Protein AF-A0A4R1I5G1-F1 (afdb_monomer)

Secondary structure (DSSP, 8-state):
-----------------S-------S----S---HHHHHHHHHHHHHT--HHHHHHHHHHTTTT-TT-

Organism: Ancylobacter aquaticus (NCBI:txid100)

Mean predicted aligned error: 16.78 Å

Foldseek 3Di:
DDDDDDDDDPDDDDDDPDDDPPPPPPPPPPPDDQQLLVQLVVCCVVVVHDSVVSSVVSVVVVHSVPPD

Structure (mmCIF, N/CA/C/O backbone):
data_AF-A0A4R1I5G1-F1
#
_entry.id   AF-A0A4R1I5G1-F1
#
loop_
_atom_site.group_PDB
_atom_site.id
_atom_site.type_symbol
_atom_site.label_atom_id
_atom_site.label_alt_id
_atom_site.label_comp_id
_atom_site.label_asym_id
_atom_site.label_entity_id
_atom_site.label_seq_id
_atom_site.pdbx_PDB_ins_code
_atom_site.Cartn_x
_atom_site.Cartn_y
_atom_site.Cartn_z
_atom_site.occupancy
_atom_site.B_iso_or_equiv
_atom_site.auth_seq_id
_atom_site.auth_comp_id
_atom_site.auth_asym_id
_atom_site.auth_atom_id
_atom_site.pdbx_PDB_model_num
ATOM 1 N N . MET A 1 1 ? 17.301 14.505 45.283 1.00 38.03 1 MET A N 1
ATOM 2 C CA . MET A 1 1 ? 18.166 15.077 44.230 1.00 38.03 1 MET A CA 1
ATOM 3 C C . MET A 1 1 ? 17.273 15.882 43.306 1.00 38.03 1 MET A C 1
ATOM 5 O O . MET A 1 1 ? 16.525 15.291 42.542 1.00 38.03 1 MET A O 1
ATOM 9 N N . SER A 1 2 ? 17.286 17.205 43.456 1.00 44.44 2 SER A N 1
ATOM 10 C CA . SER A 1 2 ? 16.440 18.141 42.710 1.00 44.44 2 SER A CA 1
ATOM 11 C C . SER A 1 2 ? 17.350 19.179 42.077 1.00 44.44 2 SER A C 1
ATOM 13 O O . SER A 1 2 ? 18.040 19.877 42.810 1.00 44.44 2 SER A O 1
ATOM 15 N N . PHE A 1 3 ? 17.353 19.291 40.750 1.00 49.75 3 PHE A N 1
ATOM 16 C CA . PHE A 1 3 ? 18.041 20.380 40.056 1.00 49.75 3 PHE A CA 1
ATOM 17 C C . PHE A 1 3 ? 17.272 20.758 38.795 1.00 49.75 3 PHE A C 1
ATOM 19 O O . PHE A 1 3 ? 17.572 20.264 37.715 1.00 49.75 3 PHE A O 1
ATOM 26 N N . ILE A 1 4 ? 16.294 21.653 38.921 1.00 55.19 4 ILE A N 1
ATOM 27 C CA . ILE A 1 4 ? 15.935 22.534 37.808 1.00 55.19 4 ILE A CA 1
ATOM 28 C C . ILE A 1 4 ? 15.730 23.920 38.389 1.00 55.19 4 ILE A C 1
ATOM 30 O O . ILE A 1 4 ? 14.633 24.287 38.797 1.00 55.19 4 ILE A O 1
ATOM 34 N N . SER A 1 5 ? 16.812 24.687 38.397 1.00 49.84 5 SER A N 1
ATOM 35 C CA . SER A 1 5 ? 16.722 26.132 38.479 1.00 49.84 5 SER A CA 1
ATOM 36 C C . SER A 1 5 ? 17.811 26.724 37.594 1.00 49.84 5 SER A C 1
ATOM 38 O O . SER A 1 5 ? 18.976 26.362 37.731 1.00 49.84 5 SER A O 1
ATOM 40 N N . HIS A 1 6 ? 17.404 27.707 36.791 1.00 47.59 6 HIS A N 1
ATOM 41 C CA . HIS A 1 6 ? 18.220 28.686 36.067 1.00 47.59 6 HIS A CA 1
ATOM 42 C C . HIS A 1 6 ? 18.688 28.299 34.663 1.00 47.59 6 HIS A C 1
ATOM 44 O O . HIS A 1 6 ? 19.736 27.699 34.475 1.00 47.59 6 HIS A O 1
ATOM 50 N N . ALA A 1 7 ? 17.980 28.838 33.670 1.00 48.69 7 ALA A N 1
ATOM 51 C CA . ALA A 1 7 ? 18.620 29.756 32.728 1.00 48.69 7 ALA A CA 1
ATOM 52 C C . ALA A 1 7 ? 17.551 30.611 32.032 1.00 48.69 7 ALA A C 1
ATOM 54 O O . ALA A 1 7 ? 17.123 30.339 30.914 1.00 48.69 7 ALA A O 1
ATOM 55 N N . ARG A 1 8 ? 17.109 31.669 32.717 1.00 49.12 8 ARG A N 1
ATOM 56 C CA . ARG A 1 8 ? 16.474 32.821 32.076 1.00 49.12 8 ARG A CA 1
ATOM 57 C C . ARG A 1 8 ? 17.597 33.816 31.780 1.00 49.12 8 ARG A C 1
ATOM 59 O O . ARG A 1 8 ? 17.994 34.548 32.673 1.00 49.12 8 ARG A O 1
ATOM 66 N N . SER A 1 9 ? 18.104 33.808 30.550 1.00 45.31 9 SER A N 1
ATOM 67 C CA . SER A 1 9 ? 18.912 34.900 29.994 1.00 45.31 9 SER A CA 1
ATOM 68 C C . SER A 1 9 ? 18.495 35.121 28.540 1.00 45.31 9 SER A C 1
ATOM 70 O O . SER A 1 9 ? 18.875 34.330 27.677 1.00 45.31 9 SER A O 1
ATOM 72 N N . PRO A 1 10 ? 17.694 36.158 28.244 1.00 51.31 10 PRO A N 1
ATOM 73 C CA . PRO A 1 10 ? 17.464 36.607 26.883 1.00 51.31 10 PRO A CA 1
ATOM 74 C C . PRO A 1 10 ? 18.636 37.516 26.497 1.00 51.31 10 PRO A C 1
ATOM 76 O O . PRO A 1 10 ? 18.851 38.540 27.138 1.00 51.31 10 PRO A O 1
ATOM 79 N N . GLY A 1 11 ? 19.414 37.148 25.481 1.00 49.66 11 GLY A N 1
ATOM 80 C CA . GLY A 1 11 ? 20.415 38.068 24.924 1.00 49.66 11 GLY A CA 1
ATOM 81 C C . GLY A 1 11 ? 21.837 37.539 24.796 1.00 49.66 11 GLY A C 1
ATOM 82 O O . GLY A 1 11 ? 22.781 38.289 25.021 1.00 49.66 11 GLY A O 1
ATOM 83 N N . LYS A 1 12 ? 22.028 36.281 24.392 1.00 42.22 12 LYS A N 1
ATOM 84 C CA . LYS A 1 12 ? 23.310 35.896 23.799 1.00 42.22 12 LYS A CA 1
ATOM 85 C C . LYS A 1 12 ? 23.075 35.120 22.519 1.00 42.22 12 LYS A C 1
ATOM 87 O O . LYS A 1 12 ? 22.733 33.943 22.528 1.00 42.22 12 LYS A O 1
ATOM 92 N N . GLU A 1 13 ? 23.203 35.867 21.433 1.00 51.62 13 GLU A N 1
ATOM 93 C CA . GLU A 1 13 ? 23.464 35.384 20.090 1.00 51.62 13 GLU A CA 1
ATOM 94 C C . GLU A 1 13 ? 24.524 34.277 20.163 1.00 51.62 13 GLU A C 1
ATOM 96 O O . GLU A 1 13 ? 25.670 34.510 20.548 1.00 51.62 13 GLU A O 1
ATOM 101 N N . VAL A 1 14 ? 24.124 33.052 19.843 1.00 50.62 14 VAL A N 1
ATOM 102 C CA . VAL A 1 14 ? 25.056 31.992 19.481 1.00 50.62 14 VAL A CA 1
ATOM 103 C C . VAL A 1 14 ? 24.669 31.622 18.063 1.00 50.62 14 VAL A C 1
ATOM 105 O O . VAL A 1 14 ? 23.781 30.804 17.843 1.00 50.62 14 VAL A O 1
ATOM 108 N N . GLN A 1 15 ? 25.286 32.302 17.100 1.00 50.69 15 GLN A N 1
ATOM 109 C CA . GLN A 1 15 ? 25.426 31.772 15.754 1.00 50.69 15 GLN A CA 1
ATOM 110 C C . GLN A 1 15 ? 26.689 30.904 15.742 1.00 50.69 15 GLN A C 1
ATOM 112 O O . GLN A 1 15 ? 27.790 31.452 15.789 1.00 50.69 15 GLN A O 1
ATOM 117 N N . PRO A 1 16 ? 26.586 29.570 15.646 1.00 52.62 16 PRO A N 1
ATOM 118 C CA . PRO A 1 16 ? 27.609 28.777 15.013 1.00 52.62 16 PRO A CA 1
ATOM 119 C C . PRO A 1 16 ? 27.174 28.585 13.560 1.00 52.62 16 PRO A C 1
ATOM 121 O O . PRO A 1 16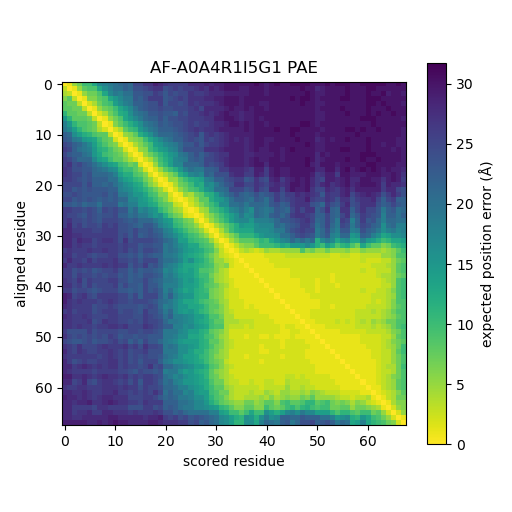 ? 26.341 27.745 13.219 1.00 52.62 16 PRO A O 1
ATOM 124 N N . THR A 1 17 ? 27.733 29.430 12.703 1.00 49.69 17 THR A N 1
ATOM 125 C CA . THR A 1 17 ? 27.952 29.140 11.290 1.00 49.69 17 THR A CA 1
ATOM 126 C C . THR A 1 17 ? 28.439 27.699 11.107 1.00 49.69 17 THR A C 1
ATOM 128 O O . THR A 1 17 ? 29.201 27.188 11.923 1.00 49.69 17 THR A O 1
ATOM 131 N N . SER A 1 18 ? 28.049 27.089 9.982 1.00 52.28 18 SER A N 1
ATOM 132 C CA . SER A 1 18 ? 28.504 25.774 9.495 1.00 52.28 18 SER A CA 1
ATOM 133 C C . SER A 1 18 ? 27.677 24.546 9.919 1.00 52.28 18 SER A C 1
ATOM 135 O O . SER A 1 18 ? 28.210 23.527 10.349 1.00 52.28 18 SER A O 1
ATOM 137 N N . GLY A 1 19 ? 26.362 24.609 9.690 1.00 56.38 19 GLY A N 1
ATOM 138 C CA . GLY A 1 19 ? 25.708 23.673 8.759 1.00 56.38 19 GLY A CA 1
ATOM 139 C C . GLY A 1 19 ? 25.737 22.169 9.055 1.00 56.38 19 GLY A C 1
ATOM 140 O O . GLY A 1 19 ? 25.689 21.386 8.111 1.00 56.38 19 GLY A O 1
ATOM 141 N N . LEU A 1 20 ? 25.777 21.734 10.313 1.00 60.59 20 LEU A N 1
ATOM 142 C CA . LEU A 1 20 ? 25.295 20.388 10.636 1.00 60.59 20 LEU A CA 1
ATOM 143 C C . LEU A 1 20 ? 23.764 20.427 10.566 1.00 60.59 20 LEU A C 1
ATOM 145 O O . LEU A 1 20 ? 23.181 21.331 11.174 1.00 60.59 20 LEU A O 1
ATOM 149 N N . PRO A 1 21 ? 23.089 19.518 9.834 1.00 55.91 21 PRO A N 1
ATOM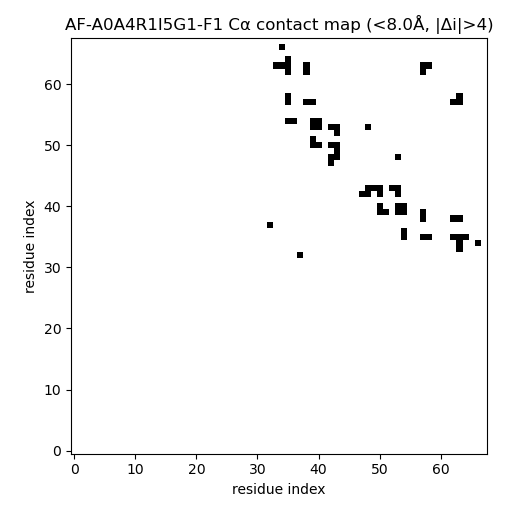 150 C CA . PRO A 1 21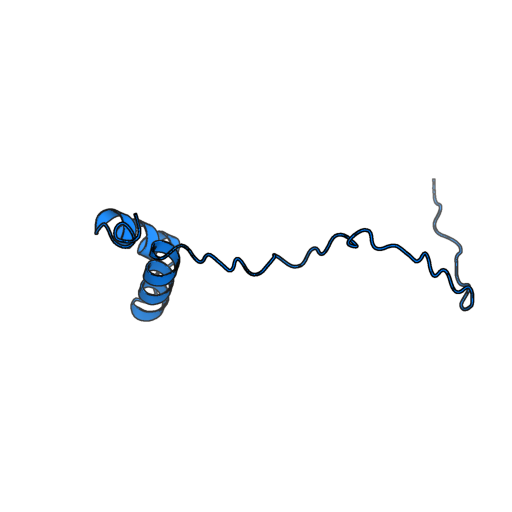 ? 21.639 19.498 9.848 1.00 55.91 21 PRO A CA 1
ATOM 151 C C . PRO A 1 21 ? 21.223 19.232 11.291 1.00 55.91 21 PRO A C 1
ATOM 153 O O . PRO A 1 21 ? 21.453 18.146 11.827 1.00 55.91 21 PRO A O 1
ATOM 156 N N . LEU A 1 22 ? 20.654 20.260 11.929 1.00 62.06 22 LEU A N 1
ATOM 157 C CA . LEU A 1 22 ? 19.803 20.097 13.097 1.00 62.06 22 LEU A CA 1
ATOM 158 C C . LEU A 1 22 ? 18.889 18.938 12.744 1.00 62.06 22 LEU A C 1
ATOM 160 O O . LEU A 1 22 ? 18.174 19.039 11.750 1.00 62.06 22 LEU A O 1
ATOM 164 N N . PHE A 1 23 ? 19.027 17.831 13.469 1.00 57.31 23 PHE A N 1
ATOM 165 C CA . PHE A 1 23 ? 18.277 16.607 13.243 1.00 57.31 23 PHE A CA 1
ATOM 166 C C . PHE A 1 23 ? 16.814 16.963 12.952 1.00 57.31 23 PHE A C 1
ATOM 168 O O . PHE A 1 23 ? 16.070 17.367 13.849 1.00 57.31 23 PHE A O 1
ATOM 175 N N . ASP A 1 24 ? 16.438 16.907 11.673 1.00 61.12 24 ASP A N 1
ATOM 176 C CA . ASP A 1 24 ? 15.110 17.295 11.229 1.00 61.12 24 ASP A CA 1
ATOM 177 C C . ASP A 1 24 ? 14.238 16.068 11.477 1.00 61.12 24 ASP A C 1
ATOM 179 O O . ASP A 1 24 ? 14.238 15.107 10.713 1.00 61.12 24 ASP A O 1
ATOM 183 N N . TRP A 1 25 ? 13.555 16.054 12.622 1.00 59.59 25 TRP A N 1
ATOM 184 C CA . TRP A 1 25 ? 12.629 14.980 13.001 1.00 59.59 25 TRP A CA 1
ATOM 185 C C . TRP A 1 25 ? 11.439 14.883 12.039 1.00 59.59 25 TRP A C 1
ATOM 187 O O . TRP A 1 25 ? 10.641 13.946 12.126 1.00 59.59 25 TRP A O 1
ATOM 197 N N . ARG A 1 26 ? 11.286 15.860 11.133 1.00 60.22 26 ARG A N 1
ATOM 198 C CA . ARG A 1 26 ? 10.307 15.789 10.061 1.00 60.22 26 ARG A CA 1
ATOM 199 C C . ARG A 1 26 ? 10.624 14.571 9.205 1.00 60.22 26 ARG A C 1
ATOM 201 O O . ARG A 1 26 ? 11.710 14.506 8.636 1.00 60.22 26 ARG A O 1
ATOM 208 N N . PRO A 1 27 ? 9.685 13.622 9.055 1.00 54.78 27 PRO A N 1
ATOM 209 C CA . PRO A 1 27 ? 9.895 12.521 8.140 1.00 54.78 27 PRO A CA 1
ATOM 210 C C . PRO A 1 27 ? 10.091 13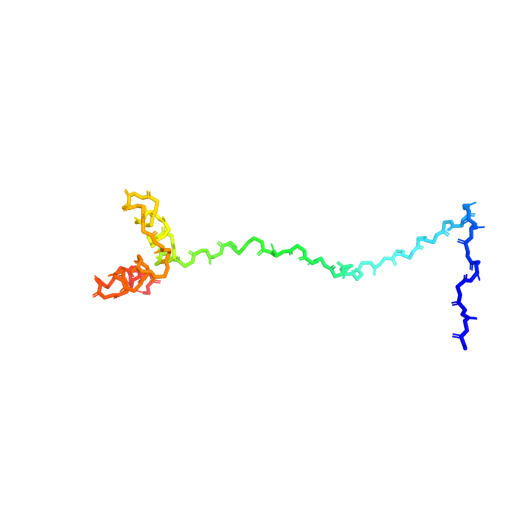.131 6.758 1.00 54.78 27 PRO A C 1
ATOM 212 O O . PRO A 1 27 ? 9.166 13.744 6.214 1.00 54.78 27 PRO A O 1
ATOM 215 N N . SER A 1 28 ? 11.309 13.004 6.225 1.00 59.75 28 SER A N 1
ATOM 216 C CA . SER A 1 28 ? 11.640 13.301 4.839 1.00 59.75 28 SER A CA 1
ATOM 217 C C . SER A 1 28 ? 10.515 12.721 4.005 1.00 59.75 28 SER A C 1
ATOM 219 O O . SER A 1 28 ? 10.308 11.508 4.002 1.00 59.75 28 SER A O 1
ATOM 221 N N . ARG A 1 29 ? 9.699 13.594 3.408 1.00 56.56 29 ARG A N 1
ATOM 222 C CA . ARG A 1 29 ? 8.529 13.201 2.626 1.00 56.56 29 ARG A CA 1
ATOM 223 C C . ARG A 1 29 ? 9.073 12.300 1.525 1.00 56.56 29 ARG A C 1
ATOM 225 O O . ARG A 1 29 ? 9.713 12.806 0.611 1.00 56.56 29 ARG A O 1
ATOM 232 N N . ALA A 1 30 ? 8.952 10.983 1.692 1.00 57.41 30 ALA A N 1
ATOM 233 C CA . ALA A 1 30 ? 9.650 10.027 0.848 1.00 57.41 30 ALA A CA 1
ATOM 234 C C . ALA A 1 30 ? 9.207 10.262 -0.599 1.00 57.41 30 ALA A C 1
ATOM 236 O O . ALA A 1 30 ? 8.076 9.954 -0.969 1.00 57.41 30 ALA A O 1
ATOM 237 N N . LEU A 1 31 ? 10.092 10.870 -1.394 1.00 58.09 31 LEU A N 1
AT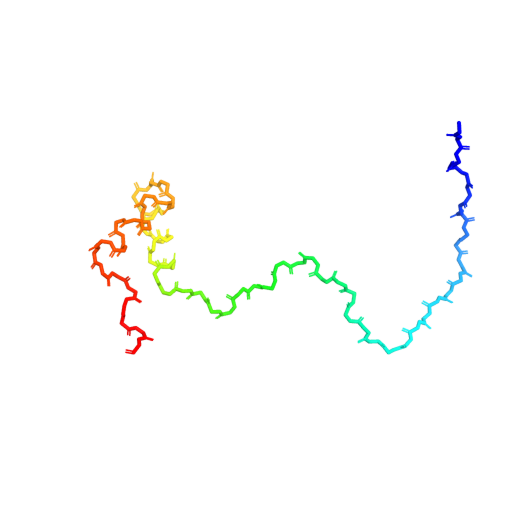OM 238 C CA . LEU A 1 31 ? 9.856 11.219 -2.798 1.00 58.09 31 LEU A CA 1
ATOM 239 C C . LEU A 1 31 ? 9.745 9.973 -3.693 1.00 58.09 31 LEU A C 1
ATOM 241 O O . LEU A 1 31 ? 9.358 10.083 -4.849 1.00 58.09 31 LEU A O 1
ATOM 245 N N . TYR A 1 32 ? 9.995 8.789 -3.132 1.00 56.66 32 TYR A N 1
ATOM 246 C CA . TYR A 1 32 ? 9.760 7.491 -3.749 1.00 56.66 32 TYR A CA 1
ATOM 247 C C . TYR A 1 32 ? 8.607 6.792 -3.030 1.00 56.66 32 TYR A C 1
ATOM 249 O O . TYR A 1 32 ? 8.795 5.912 -2.190 1.00 56.66 32 TYR A O 1
ATOM 257 N N . ALA A 1 33 ? 7.381 7.223 -3.325 1.00 70.50 33 ALA A N 1
ATOM 258 C CA . ALA A 1 33 ? 6.207 6.476 -2.906 1.00 70.50 33 ALA A CA 1
ATOM 259 C C . ALA A 1 33 ? 6.166 5.175 -3.717 1.00 70.50 33 ALA A C 1
ATOM 261 O O . ALA A 1 33 ? 5.945 5.211 -4.925 1.00 70.50 33 ALA A O 1
ATOM 262 N N . ASN A 1 34 ? 6.400 4.037 -3.056 1.00 83.94 34 ASN A N 1
ATOM 263 C CA . ASN A 1 34 ? 6.252 2.720 -3.672 1.00 83.94 34 ASN A CA 1
ATOM 264 C C . ASN A 1 34 ? 4.888 2.659 -4.401 1.00 83.94 34 ASN A C 1
ATOM 266 O O . ASN A 1 34 ? 3.862 2.925 -3.759 1.00 83.94 34 ASN A O 1
ATOM 270 N N . PRO A 1 35 ? 4.851 2.342 -5.711 1.00 85.00 35 PRO A N 1
ATOM 271 C CA . PRO A 1 35 ? 3.619 2.349 -6.499 1.00 85.00 35 PRO A CA 1
ATOM 272 C C . PRO A 1 35 ? 2.532 1.463 -5.882 1.00 85.00 35 PRO A C 1
ATOM 274 O O . PRO A 1 35 ? 1.359 1.841 -5.873 1.00 85.00 35 PRO A O 1
A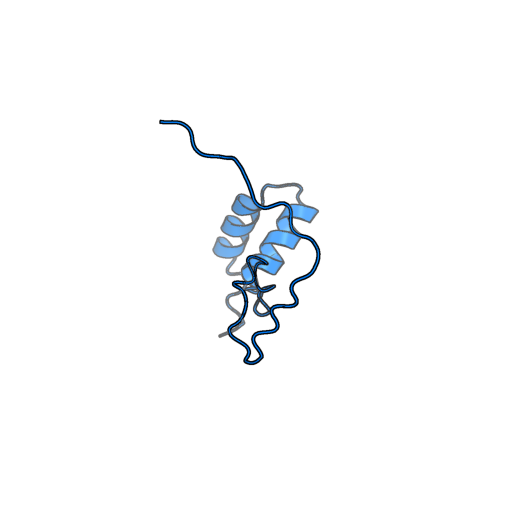TOM 277 N N . LEU A 1 36 ? 2.919 0.342 -5.270 1.00 89.12 36 LEU A N 1
ATOM 278 C CA . LEU A 1 36 ? 2.013 -0.534 -4.535 1.00 89.12 36 LEU A CA 1
ATOM 279 C C . LEU A 1 36 ? 1.343 0.193 -3.356 1.00 89.12 36 LEU A C 1
ATOM 281 O O . LEU A 1 36 ? 0.127 0.118 -3.205 1.00 89.12 36 LEU A O 1
ATOM 285 N N . HIS A 1 37 ? 2.092 0.961 -2.558 1.00 89.44 37 HIS A N 1
ATOM 286 C CA . HIS A 1 37 ? 1.523 1.732 -1.445 1.00 89.44 37 HIS A CA 1
ATOM 287 C C . HIS A 1 37 ? 0.562 2.827 -1.926 1.00 89.44 37 HIS A C 1
ATOM 289 O O . HIS A 1 37 ? -0.439 3.101 -1.263 1.00 89.44 37 HIS A O 1
ATOM 295 N N . VAL A 1 38 ? 0.828 3.442 -3.082 1.00 89.19 38 VAL A N 1
ATOM 296 C CA . VAL A 1 38 ? -0.082 4.434 -3.680 1.00 89.19 38 VAL A CA 1
ATOM 297 C C . VAL A 1 38 ? -1.402 3.778 -4.081 1.00 89.19 38 VAL A C 1
ATOM 299 O O . VAL A 1 38 ? -2.475 4.308 -3.784 1.00 89.19 38 VAL A O 1
ATOM 302 N N . ILE A 1 39 ? -1.332 2.611 -4.721 1.00 90.50 39 ILE A N 1
ATOM 303 C CA . ILE A 1 39 ? -2.504 1.837 -5.136 1.00 90.50 39 ILE A CA 1
ATOM 304 C C . ILE A 1 39 ? -3.291 1.358 -3.913 1.00 90.50 39 ILE A C 1
ATOM 306 O O . ILE A 1 39 ? -4.498 1.588 -3.838 1.00 90.50 39 ILE A O 1
ATOM 310 N N . ALA A 1 40 ? -2.611 0.784 -2.920 1.00 92.50 40 ALA A N 1
ATOM 311 C CA . ALA A 1 40 ? -3.219 0.331 -1.674 1.00 92.50 40 ALA A CA 1
ATOM 312 C C . ALA A 1 40 ? -3.932 1.474 -0.937 1.00 92.50 40 ALA A C 1
ATOM 314 O O . ALA A 1 40 ? -5.044 1.296 -0.446 1.00 92.50 40 ALA A O 1
ATOM 315 N N . ARG A 1 41 ? -3.352 2.681 -0.920 1.00 92.50 41 ARG A N 1
ATOM 316 C CA . ARG A 1 41 ? -3.979 3.855 -0.298 1.00 92.50 41 ARG A CA 1
ATOM 317 C C . ARG A 1 41 ? -5.264 4.269 -1.014 1.00 92.50 41 ARG A C 1
ATOM 319 O O . ARG A 1 41 ? -6.280 4.485 -0.362 1.00 92.50 41 ARG A O 1
ATOM 326 N N . ARG A 1 42 ? -5.246 4.301 -2.351 1.00 92.12 42 ARG A N 1
ATOM 327 C CA . ARG A 1 42 ? -6.443 4.588 -3.161 1.00 92.12 42 ARG A CA 1
ATOM 328 C C . ARG A 1 42 ? -7.534 3.534 -2.965 1.00 92.12 42 ARG A C 1
ATOM 330 O O . ARG A 1 42 ? -8.709 3.884 -2.901 1.00 92.12 42 ARG A O 1
ATOM 337 N N . LEU A 1 43 ? -7.161 2.257 -2.874 1.00 92.31 43 LEU A N 1
ATOM 338 C CA . LEU A 1 43 ? -8.094 1.158 -2.614 1.00 92.31 43 LEU A CA 1
ATOM 339 C C . LEU A 1 43 ? -8.707 1.259 -1.214 1.00 92.31 43 LEU A C 1
ATOM 341 O O . LEU A 1 43 ? -9.920 1.139 -1.076 1.00 92.31 43 LEU A O 1
ATOM 345 N N . ALA A 1 44 ? -7.895 1.553 -0.199 1.00 95.25 44 ALA A N 1
ATOM 346 C CA . ALA A 1 44 ? -8.358 1.752 1.171 1.00 95.25 44 ALA A CA 1
ATOM 347 C C . ALA A 1 44 ? -9.405 2.874 1.262 1.00 95.25 44 ALA A C 1
ATOM 349 O O . ALA A 1 44 ? -10.470 2.683 1.846 1.00 95.25 44 ALA A O 1
ATOM 350 N N . GLU A 1 45 ? -9.142 4.016 0.619 1.00 94.56 45 GLU A N 1
ATOM 351 C CA . GLU A 1 45 ? -10.059 5.162 0.587 1.00 94.56 45 GLU A CA 1
ATOM 352 C C . GLU A 1 45 ? -11.357 4.851 -0.174 1.00 94.56 45 GLU A C 1
ATOM 354 O O . GLU A 1 45 ? -12.446 5.168 0.306 1.00 94.56 45 GLU A O 1
ATOM 359 N N . ARG A 1 46 ? -11.264 4.192 -1.337 1.00 96.06 46 ARG A N 1
ATOM 360 C CA . ARG A 1 46 ? -12.434 3.845 -2.163 1.00 96.06 46 ARG A CA 1
ATOM 361 C C . ARG A 1 46 ? -13.324 2.790 -1.517 1.00 96.06 46 ARG A C 1
ATOM 363 O O . ARG A 1 46 ? -14.543 2.927 -1.542 1.00 96.06 46 ARG A O 1
ATOM 370 N N . CYS A 1 47 ? -12.725 1.749 -0.951 1.00 93.88 47 CYS A N 1
ATOM 371 C CA . CYS A 1 47 ? -13.449 0.623 -0.364 1.00 93.88 47 CYS A CA 1
ATOM 372 C C . CYS A 1 47 ? -13.771 0.829 1.124 1.00 93.88 47 CYS A C 1
ATOM 374 O O . CYS A 1 47 ? -14.448 -0.010 1.709 1.00 93.88 47 CYS A O 1
ATOM 376 N N . ARG A 1 48 ? -13.304 1.928 1.740 1.00 96.12 48 ARG A N 1
ATOM 377 C CA . ARG A 1 48 ? -13.405 2.199 3.187 1.00 96.12 48 ARG A CA 1
ATOM 378 C C . ARG A 1 48 ? -12.890 1.039 4.045 1.00 96.12 48 ARG A C 1
ATOM 380 O O . ARG A 1 48 ? -13.462 0.717 5.083 1.00 96.12 48 ARG A O 1
ATOM 387 N N . VAL A 1 49 ? -11.798 0.420 3.603 1.00 95.12 49 VAL A N 1
ATOM 388 C CA . VAL A 1 49 ? -11.125 -0.670 4.320 1.00 95.12 49 VAL A CA 1
ATOM 389 C C . VAL A 1 49 ? -9.808 -0.182 4.920 1.00 95.12 49 VAL A C 1
ATOM 391 O O . VAL A 1 49 ? -9.217 0.776 4.414 1.00 95.12 49 VAL A O 1
ATOM 394 N N . PRO A 1 50 ? -9.302 -0.831 5.980 1.00 96.06 50 PRO A N 1
ATOM 395 C CA . PRO A 1 50 ? -7.988 -0.512 6.516 1.00 96.06 50 PRO A CA 1
ATOM 396 C C . PRO A 1 50 ? -6.880 -0.662 5.464 1.00 96.06 50 PRO A C 1
ATOM 398 O O . PRO A 1 50 ? -6.898 -1.583 4.646 1.00 96.06 50 PRO A O 1
ATOM 401 N N . PHE A 1 51 ? -5.868 0.207 5.530 1.00 91.44 51 PHE A N 1
ATOM 402 C CA . PHE A 1 51 ? -4.756 0.222 4.572 1.00 91.44 51 PHE A CA 1
ATOM 403 C C . PHE A 1 51 ? -4.039 -1.127 4.440 1.00 91.44 51 PHE A C 1
ATOM 405 O O . PHE A 1 51 ? -3.737 -1.542 3.329 1.00 91.44 51 PHE A O 1
ATOM 412 N N . HIS A 1 52 ? -3.807 -1.836 5.548 1.00 92.19 52 HIS A N 1
ATOM 413 C CA . HIS A 1 52 ? -3.131 -3.137 5.529 1.00 92.19 52 HIS A CA 1
ATOM 414 C C . HIS A 1 52 ? -3.930 -4.212 4.771 1.00 92.19 52 HIS A C 1
ATOM 416 O O . HIS A 1 52 ? -3.335 -5.050 4.103 1.00 92.19 52 HIS A O 1
ATOM 422 N N . VAL A 1 53 ? -5.268 -4.156 4.815 1.00 92.31 53 VAL A N 1
ATOM 423 C CA . VAL A 1 53 ? -6.145 -5.057 4.049 1.00 92.31 5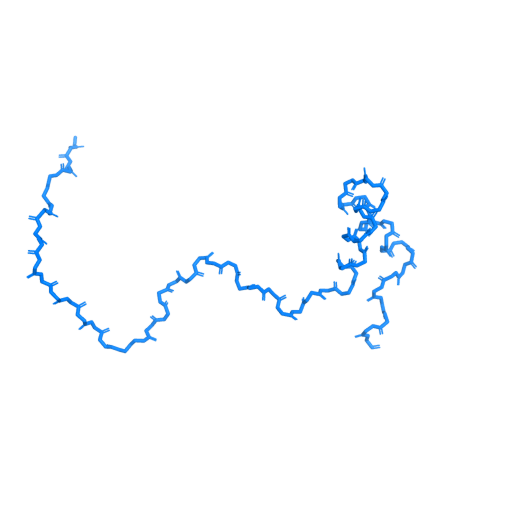3 VAL A CA 1
ATOM 424 C C . VAL A 1 53 ? -6.038 -4.745 2.559 1.00 92.31 53 VAL A C 1
ATOM 426 O O . VAL A 1 53 ? -5.830 -5.639 1.743 1.00 92.31 53 VAL A O 1
ATOM 429 N N . ALA A 1 54 ? -6.116 -3.462 2.200 1.00 93.88 54 ALA A N 1
ATOM 430 C CA . ALA A 1 54 ? -5.954 -3.025 0.817 1.00 93.88 54 ALA A CA 1
ATOM 431 C C . ALA A 1 54 ? -4.557 -3.347 0.262 1.00 93.88 54 ALA A C 1
ATOM 433 O O . ALA A 1 54 ? -4.435 -3.698 -0.909 1.00 93.88 54 ALA A O 1
ATOM 434 N N . LEU A 1 55 ? -3.518 -3.254 1.096 1.00 92.81 55 LEU A N 1
ATOM 435 C CA . LEU A 1 55 ? -2.144 -3.591 0.736 1.00 92.81 55 LEU A CA 1
ATOM 436 C C . LEU A 1 55 ? -1.993 -5.084 0.443 1.00 92.81 55 LEU A C 1
ATOM 438 O O . LEU A 1 55 ? -1.519 -5.427 -0.634 1.00 92.81 55 LEU A O 1
ATOM 442 N N . ALA A 1 56 ? -2.472 -5.954 1.336 1.00 92.69 56 ALA A N 1
ATOM 443 C CA . ALA A 1 56 ? -2.413 -7.402 1.141 1.00 92.69 56 ALA A CA 1
ATOM 444 C C . ALA A 1 56 ? -3.133 -7.839 -0.147 1.00 92.69 56 ALA A C 1
ATOM 446 O O . ALA A 1 56 ? -2.614 -8.642 -0.919 1.00 92.69 56 ALA A O 1
ATOM 447 N N . HIS A 1 57 ? -4.306 -7.265 -0.428 1.00 92.62 57 HIS A N 1
ATOM 448 C CA . HIS A 1 57 ? -5.023 -7.553 -1.670 1.00 92.62 57 HIS A CA 1
ATOM 449 C C . HIS A 1 57 ? -4.324 -6.987 -2.910 1.00 92.62 57 HIS A C 1
ATOM 451 O O . HIS A 1 57 ? -4.303 -7.648 -3.946 1.00 92.62 57 HIS A O 1
ATOM 457 N N . ALA A 1 58 ? -3.731 -5.794 -2.825 1.00 90.19 58 ALA A N 1
ATOM 458 C CA . ALA A 1 58 ? -2.963 -5.224 -3.927 1.00 90.19 58 ALA A CA 1
ATOM 459 C C . ALA A 1 58 ? -1.704 -6.058 -4.235 1.00 90.19 58 ALA A C 1
ATOM 461 O O . ALA A 1 58 ? -1.401 -6.290 -5.404 1.00 90.19 58 ALA A O 1
ATOM 462 N N . GLU A 1 59 ? -1.026 -6.574 -3.207 1.00 89.88 59 GLU A N 1
ATOM 463 C CA . GLU A 1 59 ? 0.104 -7.503 -3.334 1.00 89.88 59 GLU A CA 1
ATOM 464 C C . GLU A 1 59 ? -0.305 -8.828 -3.982 1.00 89.88 59 GLU A C 1
ATOM 466 O O . GLU A 1 59 ? 0.347 -9.281 -4.925 1.00 89.88 59 GLU A O 1
ATOM 471 N N . GLN A 1 60 ? -1.407 -9.430 -3.521 1.00 90.50 60 GLN A N 1
ATOM 472 C CA . GLN A 1 60 ? -1.965 -10.661 -4.094 1.00 90.50 60 GLN A CA 1
ATOM 473 C C . GLN A 1 60 ? -2.374 -10.487 -5.559 1.00 90.50 60 GLN A C 1
ATOM 475 O O . GLN A 1 60 ? -2.163 -11.384 -6.371 1.00 90.50 60 GLN A O 1
ATOM 480 N N . ALA A 1 61 ? -2.920 -9.322 -5.907 1.00 89.25 61 ALA A N 1
ATOM 481 C CA . ALA A 1 61 ? -3.268 -8.964 -7.277 1.00 89.25 61 ALA A CA 1
ATOM 482 C C . ALA A 1 61 ? -2.041 -8.638 -8.151 1.00 89.25 61 ALA A C 1
ATOM 484 O O . ALA A 1 61 ? -2.193 -8.376 -9.341 1.00 89.25 61 ALA A O 1
ATOM 485 N N . GLY A 1 62 ? -0.829 -8.633 -7.582 1.00 87.25 62 GLY A N 1
ATOM 486 C CA . GLY A 1 62 ? 0.404 -8.321 -8.303 1.00 87.25 62 GLY A CA 1
ATOM 487 C C . GLY A 1 62 ? 0.558 -6.844 -8.672 1.00 87.25 62 GLY A C 1
ATOM 488 O O . GLY A 1 62 ? 1.395 -6.513 -9.510 1.00 87.25 62 GLY A O 1
ATOM 489 N N . LEU A 1 63 ? -0.218 -5.950 -8.05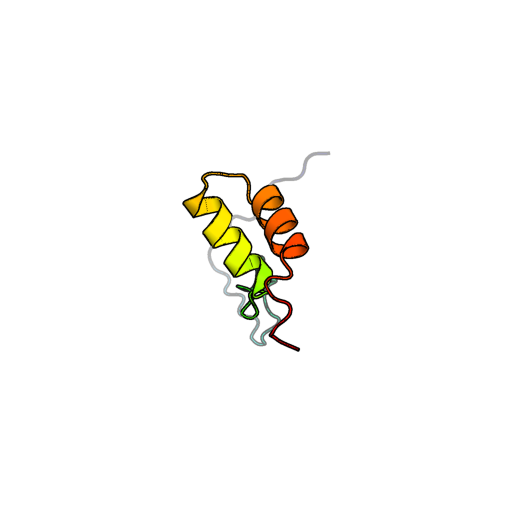6 1.00 81.62 63 LEU A N 1
ATOM 490 C CA . LEU A 1 63 ? -0.158 -4.518 -8.334 1.00 81.62 63 LEU A CA 1
ATOM 491 C C . LEU A 1 63 ? 1.187 -3.944 -7.859 1.00 81.62 63 LEU A C 1
ATOM 493 O O . LEU A 1 63 ? 1.721 -4.337 -6.827 1.00 81.62 63 LEU A O 1
ATOM 497 N N . GLY A 1 64 ? 1.763 -3.010 -8.619 1.00 69.44 64 GLY A N 1
ATOM 498 C CA . GLY A 1 64 ? 3.037 -2.365 -8.267 1.00 69.44 64 GLY A CA 1
ATOM 499 C C . GLY A 1 64 ? 4.307 -3.137 -8.648 1.00 69.44 64 GLY A C 1
ATOM 500 O O . GLY A 1 64 ? 5.396 -2.642 -8.373 1.00 69.44 64 GLY A O 1
ATOM 501 N N . LYS A 1 65 ? 4.191 -4.291 -9.321 1.00 68.12 65 LYS A N 1
ATOM 502 C CA . LYS A 1 65 ? 5.332 -5.026 -9.904 1.00 68.12 65 LYS A CA 1
ATOM 503 C C . LYS A 1 65 ? 5.813 -4.476 -11.255 1.00 68.12 65 LYS A C 1
ATOM 505 O O . LYS A 1 65 ? 6.816 -4.948 -11.769 1.00 68.12 65 LYS A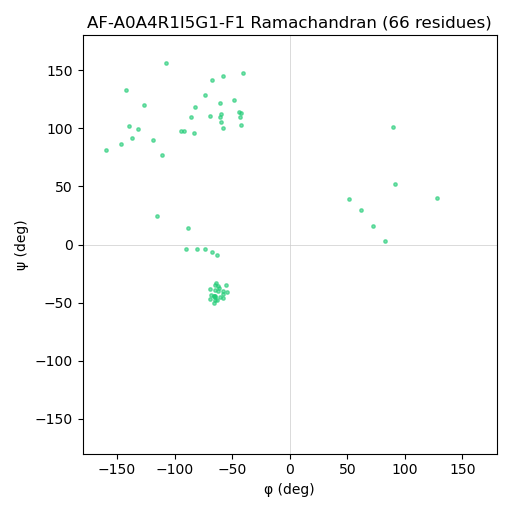 O 1
ATOM 510 N N . GLU A 1 66 ? 5.138 -3.473 -11.816 1.00 63.25 66 GLU A N 1
ATOM 511 C CA . GLU A 1 66 ? 5.423 -2.950 -13.166 1.00 63.25 66 GLU A CA 1
ATOM 512 C C . GLU A 1 66 ? 6.484 -1.835 -13.210 1.00 63.25 66 GLU A C 1
ATOM 514 O O . GLU A 1 66 ? 6.600 -1.124 -14.202 1.00 63.25 66 GLU A O 1
ATOM 519 N N . ALA A 1 67 ? 7.245 -1.646 -12.130 1.00 51.41 67 ALA A N 1
ATOM 520 C CA . ALA A 1 67 ? 8.287 -0.619 -12.039 1.00 51.41 67 ALA A CA 1
ATOM 521 C C . ALA A 1 67 ? 9.709 -1.201 -11.902 1.00 51.41 67 ALA A C 1
ATOM 523 O O . ALA A 1 67 ? 10.590 -0.528 -11.364 1.00 51.41 67 ALA A O 1
ATOM 524 N N . CYS A 1 68 ? 9.923 -2.438 -12.360 1.00 44.59 68 CYS A N 1
ATOM 525 C CA . CYS A 1 68 ? 11.247 -3.044 -12.509 1.00 44.59 68 CYS A CA 1
ATOM 526 C C . CYS A 1 68 ? 11.548 -3.308 -13.982 1.00 44.59 68 CYS A C 1
ATOM 528 O O . CYS A 1 68 ? 10.649 -3.847 -14.666 1.00 44.59 68 CYS A O 1
#

Solvent-accessible surface area (backbone atoms only — not comparable to full-atom values): 4641 Å² total; per-residue (Å²): 142,86,86,90,81,88,85,91,73,93,86,73,90,77,81,76,82,81,84,69,79,69,83,67,83,64,76,72,76,66,88,74,68,53,61,37,59,56,51,11,48,53,45,11,66,74,70,72,44,59,51,70,59,27,35,55,51,34,54,74,70,54,49,58,65,86,83,117

Sequence (68 aa):
MSFISHARSPGKEVQPTSGLPLFDWRPSRALYANPLHVIARRLAERCRVPFHVALAHAEQAGLGKEAC

Radius of gyration: 23.47 Å; Cα contacts (8 Å, |Δi|>4): 35; chains: 1; bounding box: 42×49×57 Å

pLDDT: mean 70.63, std 19.32, range [38.03, 96.12]